Protein AF-A0AAV0ZRM1-F1 (afdb_monomer_lite)

pLDDT: mean 84.95, std 12.17, range [45.31, 96.56]

Foldseek 3Di:
DDPVPDDPVRVVVVVVVVVVDDDDADDPPVWDDCDFVNVQVVCCVPFVAPDKDKDKDHWDDDPNKIKIKIKMKGFHGPPADFEEAEWEAEQNHTDDDDLVVDPRNCCVVPPDDQCVDPVRVPDTGPDIYMYMYMIIPDDD

Radius of gyration: 20.36 Å; chains: 1; bounding box: 55×27×55 Å

Structure (mmCIF, N/CA/C/O backbone):
data_AF-A0AAV0ZRM1-F1
#
_entry.id   AF-A0AAV0ZRM1-F1
#
loop_
_atom_site.group_PDB
_atom_site.id
_atom_site.type_symbol
_atom_site.label_atom_id
_atom_site.label_alt_id
_atom_site.label_comp_id
_atom_site.label_asym_id
_atom_site.label_entity_id
_atom_site.label_seq_id
_atom_site.pdbx_PDB_ins_code
_atom_site.Cartn_x
_atom_site.Cartn_y
_atom_site.Cartn_z
_atom_site.occupancy
_atom_site.B_iso_or_equiv
_atom_site.auth_seq_id
_atom_site.auth_comp_id
_atom_site.auth_asym_id
_atom_site.auth_atom_id
_atom_site.pdbx_PDB_model_num
ATOM 1 N N . MET A 1 1 ? -29.711 3.949 30.192 1.00 71.12 1 MET A N 1
ATOM 2 C CA . MET A 1 1 ? -28.639 4.894 30.582 1.00 71.12 1 MET A CA 1
ATOM 3 C C . MET A 1 1 ? -28.250 5.677 29.338 1.00 71.12 1 MET A C 1
ATOM 5 O O . MET A 1 1 ? -28.111 5.054 28.293 1.00 71.12 1 MET A O 1
ATOM 9 N N . ALA A 1 2 ? -28.169 7.006 29.395 1.00 90.25 2 ALA A N 1
ATOM 10 C CA . ALA A 1 2 ? -27.817 7.802 28.218 1.00 90.25 2 ALA A CA 1
ATOM 11 C C . ALA A 1 2 ? -26.293 7.810 28.031 1.00 90.25 2 ALA A C 1
ATOM 13 O O . ALA A 1 2 ? -25.559 7.897 29.008 1.00 90.25 2 ALA A O 1
ATOM 14 N N . VAL A 1 3 ? -25.799 7.779 26.791 1.00 88.88 3 VAL A N 1
ATOM 15 C CA . VAL A 1 3 ? -24.345 7.823 26.514 1.00 88.88 3 VAL A CA 1
ATOM 16 C C . VAL A 1 3 ? -23.690 9.055 27.154 1.00 88.88 3 VAL A C 1
ATOM 18 O O . VAL A 1 3 ? -22.587 8.979 27.683 1.00 88.88 3 VAL A O 1
ATOM 21 N N . LYS A 1 4 ? -24.414 10.180 27.186 1.00 92.25 4 LYS A N 1
ATOM 22 C CA . LYS A 1 4 ? -23.953 11.440 27.786 1.00 92.25 4 LYS A CA 1
ATOM 23 C C . LYS A 1 4 ? -23.808 11.399 29.312 1.00 92.25 4 LYS A C 1
ATOM 25 O O . LYS A 1 4 ? -23.216 12.313 29.867 1.00 92.25 4 LYS A O 1
ATOM 30 N N . SER A 1 5 ? -24.351 10.388 29.993 1.00 94.69 5 SER A N 1
ATOM 31 C CA . SER A 1 5 ? -24.303 10.279 31.457 1.00 94.69 5 S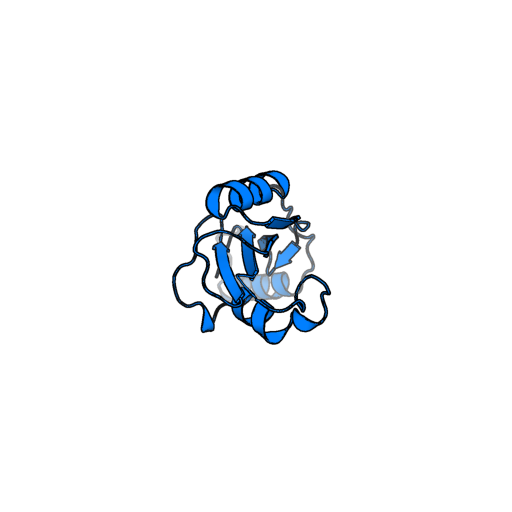ER A CA 1
ATOM 32 C C . SER A 1 5 ? -23.203 9.338 31.966 1.00 94.69 5 SER A C 1
ATOM 34 O O . SER A 1 5 ? -23.239 8.959 33.133 1.00 94.69 5 SER A O 1
ATOM 36 N N . LEU A 1 6 ? -22.272 8.906 31.107 1.00 94.88 6 LEU A N 1
ATOM 37 C CA . LEU A 1 6 ? -21.172 8.014 31.485 1.00 94.88 6 LEU A CA 1
ATOM 38 C C . LEU A 1 6 ? -20.069 8.769 32.239 1.00 94.88 6 LEU A C 1
ATOM 40 O O . LEU A 1 6 ? -19.656 9.854 31.833 1.00 94.88 6 LEU A O 1
ATOM 44 N N . THR A 1 7 ? -19.556 8.170 33.314 1.00 96.50 7 THR A N 1
ATOM 45 C CA . THR A 1 7 ? -18.417 8.720 34.066 1.00 96.50 7 THR A CA 1
ATOM 46 C C . THR A 1 7 ? -17.086 8.391 33.387 1.00 96.50 7 THR A C 1
ATOM 48 O O . THR A 1 7 ? -16.976 7.421 32.634 1.00 96.50 7 THR A O 1
ATOM 51 N N . SER A 1 8 ? -16.022 9.137 33.701 1.00 95.62 8 SER A N 1
ATOM 52 C CA . SER A 1 8 ? -14.680 8.885 33.149 1.00 95.62 8 SER A CA 1
ATOM 53 C C . SER A 1 8 ? -14.169 7.469 33.438 1.00 95.62 8 SER A C 1
ATOM 55 O O . SER A 1 8 ? -13.563 6.841 32.574 1.00 95.62 8 SER A O 1
ATOM 57 N N . GLN A 1 9 ? -14.458 6.928 34.626 1.00 96.56 9 GLN A N 1
ATOM 58 C CA . GLN A 1 9 ? -14.099 5.549 34.980 1.00 96.56 9 GLN A CA 1
ATOM 59 C C . GLN A 1 9 ? -14.824 4.530 34.091 1.00 96.56 9 GLN A C 1
ATOM 61 O O . GLN A 1 9 ? -14.214 3.565 33.630 1.00 96.56 9 GLN A O 1
ATOM 66 N N . GLN A 1 10 ? -16.109 4.762 33.805 1.00 95.88 10 GLN A N 1
ATOM 67 C CA . GLN A 1 10 ? -16.885 3.915 32.899 1.00 95.88 10 GLN A CA 1
ATOM 68 C C . GLN A 1 10 ? -16.362 4.007 31.461 1.00 95.88 10 GLN A C 1
ATOM 70 O O . GLN A 1 10 ? -16.227 2.977 30.807 1.00 95.88 10 GLN A O 1
ATOM 75 N N . LEU A 1 11 ? -15.995 5.202 30.986 1.00 95.44 11 LEU A N 1
ATOM 76 C CA . LEU A 1 11 ? -15.408 5.394 29.654 1.00 95.44 11 LEU A CA 1
ATOM 77 C C . LEU A 1 11 ? -14.081 4.642 29.492 1.00 95.44 11 LEU A C 1
ATOM 79 O O . LEU A 1 11 ? -13.902 3.926 28.508 1.00 95.44 11 LEU A O 1
ATOM 83 N N . VAL A 1 12 ? -13.177 4.732 30.474 1.00 96.38 12 VAL A N 1
ATOM 84 C CA . VAL A 1 12 ? -11.911 3.975 30.463 1.00 96.38 12 VAL A CA 1
ATOM 85 C C . VAL A 1 12 ? -12.180 2.473 30.451 1.00 96.38 12 VAL A C 1
ATOM 87 O O . VAL A 1 12 ? -11.538 1.737 29.698 1.00 96.38 12 VAL A O 1
ATOM 90 N N . ARG A 1 13 ? -13.156 2.008 31.242 1.00 95.75 13 ARG A N 1
ATOM 91 C CA . ARG A 1 13 ? -13.529 0.593 31.269 1.00 95.75 13 ARG A CA 1
ATOM 92 C C . ARG A 1 13 ? -14.069 0.122 29.918 1.00 95.75 13 ARG A C 1
ATOM 94 O O . ARG A 1 13 ? -13.657 -0.935 29.454 1.00 95.75 13 ARG A O 1
ATOM 101 N N . ILE A 1 14 ? -14.933 0.905 29.272 1.00 94.81 14 ILE A N 1
ATOM 102 C CA . ILE A 1 14 ? -15.462 0.608 27.931 1.00 94.81 14 ILE A CA 1
ATOM 103 C C . ILE A 1 14 ? -1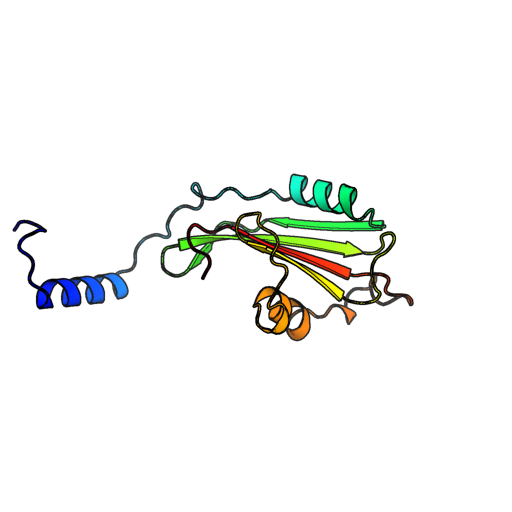4.331 0.566 26.899 1.00 94.81 14 ILE A C 1
ATOM 105 O O . ILE A 1 14 ? -14.247 -0.384 26.129 1.00 94.81 14 ILE A O 1
ATOM 109 N N . HIS A 1 15 ? -13.416 1.537 26.919 1.00 93.25 15 HIS A N 1
ATOM 110 C CA . HIS A 1 15 ? -12.262 1.554 26.020 1.00 93.25 15 HIS A CA 1
ATOM 111 C C . HIS A 1 15 ? -11.385 0.299 26.175 1.00 93.25 15 HIS A C 1
ATOM 113 O O . HIS A 1 15 ? -11.000 -0.322 25.186 1.00 93.25 15 HIS A O 1
ATOM 119 N N . GLN A 1 16 ? -11.106 -0.126 27.412 1.00 94.81 16 GLN A N 1
ATOM 120 C CA . GLN A 1 16 ? -10.370 -1.369 27.667 1.00 94.81 16 GLN A CA 1
ATOM 121 C C . GLN A 1 16 ? -11.107 -2.599 27.129 1.00 94.81 16 GLN A C 1
ATOM 123 O O . GLN A 1 16 ? -10.472 -3.477 26.549 1.00 94.81 16 GLN A O 1
ATOM 128 N N . LEU A 1 17 ? -12.432 -2.651 27.295 1.00 95.31 17 LEU A N 1
ATOM 129 C CA . LEU A 1 17 ? -13.253 -3.737 26.765 1.00 95.31 17 LEU A CA 1
ATOM 130 C C . LEU A 1 17 ? -13.224 -3.763 25.233 1.00 95.31 17 LEU A C 1
ATOM 132 O O . LEU A 1 17 ? -13.076 -4.836 24.659 1.00 95.31 17 LEU A O 1
ATOM 136 N N . PHE A 1 18 ? -13.269 -2.607 24.566 1.00 91.69 18 PHE A N 1
ATOM 137 C CA . PHE A 1 18 ? -13.160 -2.544 23.107 1.00 91.69 18 PHE A CA 1
ATOM 138 C C . PHE A 1 18 ? -11.809 -3.008 22.572 1.00 91.69 18 PHE A C 1
ATOM 140 O O . PHE A 1 18 ? -11.771 -3.623 21.515 1.00 91.69 18 PHE A O 1
ATOM 147 N N . ARG A 1 19 ? -10.712 -2.803 23.310 1.00 88.75 19 ARG A N 1
ATOM 148 C CA . ARG A 1 19 ? -9.404 -3.362 22.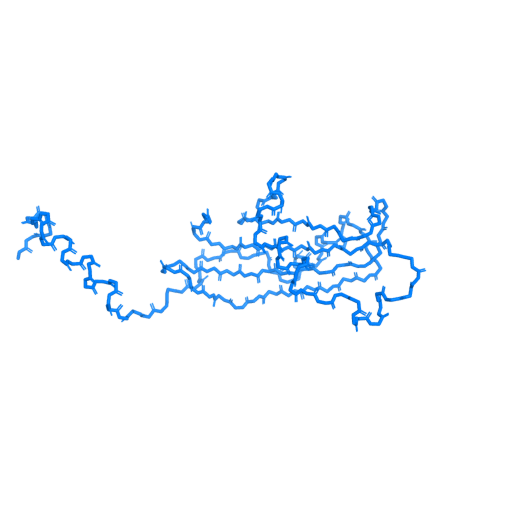924 1.00 88.75 19 ARG A CA 1
ATOM 149 C C . ARG A 1 19 ? -9.322 -4.884 23.065 1.00 88.75 19 ARG A C 1
ATOM 151 O O . ARG A 1 19 ? -8.457 -5.496 22.449 1.00 88.75 19 ARG A O 1
ATOM 158 N N . GLN A 1 20 ? -10.159 -5.480 23.914 1.00 91.06 20 GLN A N 1
ATOM 159 C CA . GLN A 1 20 ? -10.191 -6.928 24.155 1.00 91.06 20 GLN A CA 1
ATOM 160 C C . GLN A 1 20 ? -11.206 -7.645 23.262 1.00 91.06 20 GLN A C 1
ATOM 162 O O . GLN A 1 20 ? -11.022 -8.817 22.934 1.00 91.06 20 GLN A O 1
ATOM 167 N N . ALA A 1 21 ? -12.282 -6.956 22.888 1.00 91.81 21 ALA A N 1
ATOM 168 C CA . ALA A 1 21 ? -13.287 -7.473 21.980 1.00 91.81 21 ALA A CA 1
ATOM 169 C C . ALA A 1 21 ? -12.708 -7.625 20.567 1.00 91.81 21 ALA A C 1
ATOM 171 O O . ALA A 1 21 ? -12.000 -6.751 20.070 1.00 91.81 21 ALA A O 1
ATOM 172 N N . LYS A 1 22 ? -13.026 -8.746 19.915 1.00 88.00 22 LYS A N 1
ATOM 173 C CA . LYS A 1 22 ? -12.731 -8.949 18.497 1.00 88.00 22 LYS A CA 1
ATOM 174 C C . LYS A 1 22 ? -13.935 -8.504 17.680 1.00 88.00 22 LYS A C 1
ATOM 176 O O . LYS A 1 22 ? -15.036 -9.002 17.901 1.00 88.00 22 LYS A O 1
ATOM 181 N N . PHE A 1 23 ? -13.695 -7.580 16.764 1.00 89.44 23 PHE A N 1
ATOM 182 C CA . PHE A 1 23 ? -14.656 -7.139 15.764 1.00 89.44 23 PHE A CA 1
ATOM 183 C C . PHE A 1 23 ? -14.235 -7.666 14.399 1.00 89.44 23 PHE A C 1
ATOM 185 O O . PHE A 1 23 ? -13.066 -8.007 14.206 1.00 89.44 23 PHE A O 1
ATOM 192 N N . ASP A 1 24 ? -15.187 -7.716 13.473 1.00 92.25 24 ASP A N 1
ATOM 193 C CA . ASP A 1 24 ? -14.866 -7.959 12.075 1.00 92.25 24 ASP A CA 1
ATOM 194 C C . ASP A 1 24 ? -14.038 -6.800 11.521 1.00 92.25 24 ASP A C 1
ATOM 196 O O . ASP A 1 24 ? -14.206 -5.636 11.907 1.00 92.25 24 ASP A O 1
ATOM 200 N N . ASP A 1 25 ? -13.146 -7.137 10.598 1.00 91.50 25 ASP A N 1
ATOM 201 C CA . ASP A 1 25 ? -12.295 -6.162 9.943 1.00 91.50 25 ASP A CA 1
ATOM 202 C C . ASP A 1 25 ? -13.146 -5.150 9.150 1.00 91.50 25 ASP A C 1
ATOM 204 O O . ASP A 1 25 ? -14.030 -5.546 8.379 1.00 91.50 25 ASP A O 1
ATOM 208 N N . PRO A 1 26 ? -12.908 -3.831 9.303 1.00 92.06 26 PRO A N 1
ATOM 209 C CA . PRO A 1 26 ? -13.575 -2.821 8.499 1.00 92.06 26 PRO A CA 1
ATOM 210 C C . PRO A 1 26 ? -13.332 -3.056 7.009 1.00 92.06 26 PRO A C 1
ATOM 212 O O . PRO A 1 26 ? -12.236 -3.402 6.565 1.00 92.06 26 PRO A O 1
ATOM 215 N N . SER A 1 27 ? -14.369 -2.805 6.215 1.00 91.88 27 SER A N 1
ATOM 216 C CA . SER A 1 27 ? -14.290 -2.963 4.769 1.00 91.88 27 SER A CA 1
ATOM 217 C C . SER A 1 27 ? -13.317 -1.966 4.130 1.00 91.88 27 SER A C 1
ATOM 219 O O . SER A 1 27 ? -13.313 -0.778 4.449 1.00 91.88 27 SER A O 1
ATOM 221 N N . GLY A 1 28 ? -12.566 -2.434 3.130 1.00 90.50 28 GLY A N 1
ATOM 222 C CA . GLY A 1 28 ? -11.718 -1.597 2.283 1.00 90.50 28 GLY A CA 1
ATOM 223 C C . GLY A 1 28 ? -12.461 -0.752 1.239 1.00 90.50 28 GLY A C 1
ATOM 224 O O . GLY A 1 28 ? -11.805 -0.019 0.507 1.00 90.50 28 GLY A O 1
ATOM 225 N N . HIS A 1 29 ? -13.797 -0.810 1.139 1.00 92.62 29 HIS A N 1
ATOM 226 C CA . HIS A 1 29 ? -14.561 -0.037 0.139 1.00 92.62 29 HIS A CA 1
ATOM 227 C C . HIS A 1 29 ? -14.422 1.484 0.281 1.00 92.62 29 HIS A C 1
ATOM 229 O O . HIS A 1 29 ? -14.666 2.217 -0.672 1.00 92.62 29 HIS A O 1
ATOM 235 N N . CYS A 1 30 ? -14.017 1.966 1.455 1.00 90.38 30 CYS A N 1
ATOM 236 C CA . CYS A 1 30 ? -13.716 3.377 1.676 1.00 90.38 30 CYS A CA 1
ATOM 237 C C . CYS A 1 30 ? -12.374 3.825 1.073 1.00 90.38 30 CYS A C 1
ATOM 239 O O . CYS A 1 30 ? -12.047 5.008 1.133 1.00 90.38 30 CYS A O 1
ATOM 241 N N . LEU A 1 31 ? -11.562 2.898 0.560 1.00 93.44 31 LEU A N 1
ATOM 242 C CA . LEU A 1 31 ? -10.251 3.187 -0.006 1.00 93.44 31 LEU A CA 1
ATOM 243 C C . LEU A 1 31 ? -10.355 3.455 -1.504 1.00 93.44 31 LEU A C 1
ATOM 245 O O . LEU A 1 31 ? -11.227 2.950 -2.204 1.00 93.44 31 LEU A O 1
ATOM 249 N N . SER A 1 32 ? -9.427 4.263 -2.006 1.00 93.31 32 SER A N 1
ATOM 250 C CA . SER A 1 32 ? -9.343 4.630 -3.420 1.00 93.31 32 SER A CA 1
ATOM 251 C C . SER A 1 32 ? -7.920 4.385 -3.933 1.00 93.31 32 SER A C 1
ATOM 253 O O . SER A 1 32 ? -7.153 5.344 -4.083 1.00 93.31 32 SER A O 1
ATOM 255 N N . PRO A 1 33 ? -7.532 3.117 -4.182 1.00 92.50 33 PRO A N 1
ATOM 256 C CA . PRO A 1 33 ? -6.232 2.795 -4.772 1.00 92.50 33 PRO A CA 1
ATOM 257 C C . PRO A 1 33 ? -6.071 3.447 -6.151 1.00 92.50 33 PRO A C 1
ATOM 259 O O . PRO A 1 33 ? -7.053 3.876 -6.770 1.00 92.50 33 PRO A O 1
ATOM 262 N N . ALA A 1 34 ? -4.836 3.573 -6.631 1.00 92.19 34 ALA A N 1
ATOM 263 C CA . ALA A 1 34 ? -4.585 3.938 -8.023 1.00 92.19 34 ALA A CA 1
ATOM 264 C C . ALA A 1 34 ? -5.057 2.813 -8.961 1.00 92.19 34 ALA A C 1
ATOM 266 O O . ALA A 1 34 ? -5.642 3.075 -10.015 1.00 92.19 34 ALA A O 1
ATOM 267 N N . GLY A 1 35 ? -4.852 1.570 -8.531 1.00 92.94 35 GLY A N 1
ATOM 268 C CA . GLY A 1 35 ? -5.053 0.349 -9.288 1.00 92.94 35 GLY A CA 1
ATOM 269 C C . GLY A 1 35 ? -3.792 -0.038 -10.054 1.00 92.94 35 GLY A C 1
ATOM 270 O O . GLY A 1 35 ? -3.091 0.812 -10.606 1.00 92.94 35 GLY A O 1
ATOM 271 N N . GLU A 1 36 ? -3.543 -1.344 -10.151 1.00 93.81 36 GLU A N 1
ATOM 272 C CA . GLU A 1 36 ? -2.344 -1.909 -10.780 1.00 93.81 36 GLU A CA 1
ATOM 273 C C . GLU A 1 36 ? -2.122 -1.391 -12.212 1.00 93.81 36 GLU A C 1
ATOM 275 O O . GLU A 1 36 ? -1.021 -0.970 -12.567 1.00 93.81 36 GLU A O 1
ATOM 280 N N . TYR A 1 37 ? -3.188 -1.338 -13.016 1.00 95.56 37 TYR A N 1
ATOM 281 C CA . TYR A 1 37 ? -3.134 -0.849 -14.394 1.00 95.56 37 TYR A CA 1
ATOM 282 C C . TYR A 1 37 ? -2.730 0.631 -14.488 1.00 95.56 37 TYR A C 1
ATOM 284 O O . TYR A 1 37 ? -1.815 0.982 -15.233 1.00 95.56 37 TYR A O 1
ATOM 292 N N . ASN A 1 38 ? -3.372 1.506 -13.708 1.00 94.94 38 ASN A N 1
ATOM 293 C CA . ASN A 1 38 ? -3.075 2.940 -13.734 1.00 94.94 38 ASN A CA 1
ATOM 294 C C . ASN A 1 38 ? -1.685 3.233 -13.168 1.00 94.94 38 ASN A C 1
ATOM 296 O O . ASN A 1 38 ? -0.970 4.080 -13.704 1.00 94.94 38 ASN A O 1
ATOM 300 N N . LEU A 1 39 ? -1.282 2.506 -12.122 1.00 93.31 39 LEU A N 1
ATOM 301 C CA . LEU A 1 39 ? 0.061 2.594 -11.565 1.00 93.31 39 LEU A CA 1
ATOM 302 C C . LEU A 1 39 ? 1.111 2.251 -12.628 1.00 93.31 39 LEU A C 1
ATOM 304 O O . LEU A 1 39 ? 2.090 2.980 -12.796 1.00 93.31 39 LEU A O 1
ATOM 308 N N . ARG A 1 40 ? 0.876 1.184 -13.400 1.00 94.31 40 ARG A N 1
ATOM 309 C CA . ARG A 1 40 ? 1.758 0.771 -14.496 1.00 94.31 40 ARG A CA 1
ATOM 310 C C . ARG A 1 40 ? 1.869 1.846 -15.570 1.00 94.31 40 ARG A C 1
ATOM 312 O O . ARG A 1 40 ? 2.980 2.176 -15.976 1.00 94.31 40 ARG A O 1
ATOM 319 N N . LEU A 1 41 ? 0.740 2.405 -16.010 1.00 95.69 41 LEU A N 1
ATOM 320 C CA . LEU A 1 41 ? 0.725 3.477 -17.008 1.00 95.69 41 LEU A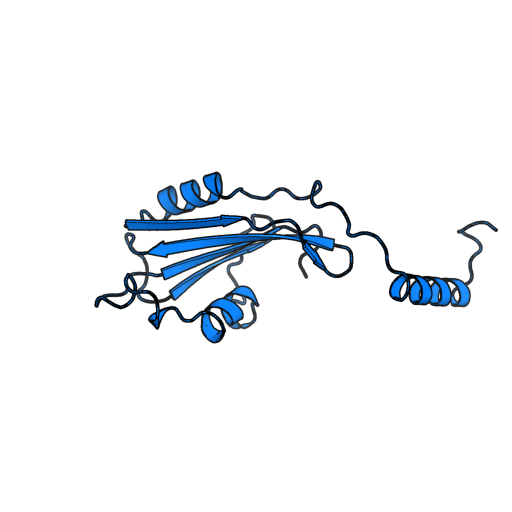 CA 1
ATOM 321 C C . LEU A 1 41 ? 1.481 4.721 -16.530 1.00 95.69 41 LEU A C 1
ATOM 323 O O . LEU A 1 41 ? 2.241 5.296 -17.306 1.00 95.69 41 LEU A O 1
ATOM 327 N N . GLY A 1 42 ? 1.315 5.108 -15.262 1.00 92.19 42 GLY A N 1
ATOM 328 C CA . GLY A 1 42 ?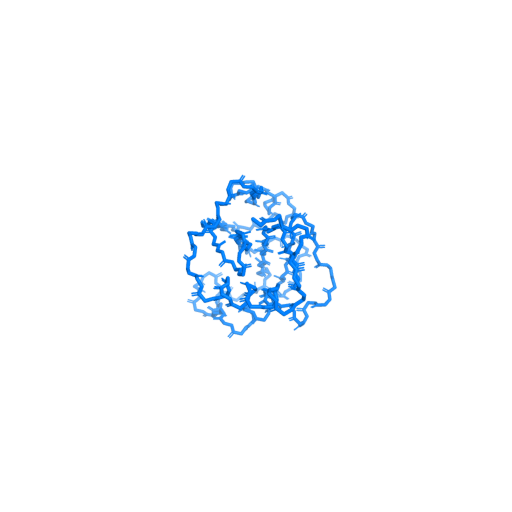 2.042 6.231 -14.669 1.00 92.19 42 GLY A CA 1
ATOM 329 C C . GLY A 1 42 ? 3.556 6.017 -14.688 1.00 92.19 42 GLY A C 1
ATOM 330 O O . GLY A 1 42 ? 4.293 6.886 -15.144 1.00 92.19 42 GLY A O 1
ATOM 331 N N . ILE A 1 43 ? 4.019 4.831 -14.280 1.00 90.94 43 ILE A N 1
ATOM 332 C CA . ILE A 1 43 ? 5.447 4.474 -14.303 1.00 90.94 43 ILE A CA 1
ATOM 333 C C . ILE A 1 43 ? 6.006 4.518 -15.734 1.00 90.94 43 ILE A C 1
ATOM 335 O O . ILE A 1 43 ? 7.073 5.088 -15.956 1.00 90.94 43 ILE A O 1
ATOM 339 N N . ILE A 1 44 ? 5.286 3.959 -16.715 1.00 92.19 44 ILE A N 1
ATOM 340 C CA . ILE A 1 44 ? 5.719 3.961 -18.123 1.00 92.19 44 ILE A CA 1
ATOM 341 C C . ILE A 1 44 ? 5.828 5.386 -18.666 1.00 92.19 44 ILE A C 1
ATOM 343 O O . ILE A 1 44 ? 6.800 5.715 -19.346 1.00 92.19 44 ILE A O 1
ATOM 347 N N . LYS A 1 45 ? 4.823 6.216 -18.377 1.00 92.81 45 LYS A N 1
ATOM 348 C CA . LYS A 1 45 ? 4.738 7.583 -18.882 1.00 92.81 45 LYS A CA 1
ATOM 349 C C . LYS A 1 45 ? 5.850 8.471 -18.332 1.00 92.81 45 LYS A C 1
ATOM 351 O O . LYS A 1 45 ? 6.411 9.242 -19.096 1.00 92.81 45 LYS A O 1
ATOM 356 N N . GLU A 1 46 ? 6.131 8.385 -17.034 1.00 89.12 46 GLU A N 1
ATOM 357 C CA . GLU A 1 46 ? 7.045 9.322 -16.371 1.00 89.12 46 GLU A CA 1
ATOM 358 C C . GLU A 1 46 ? 8.514 8.887 -16.448 1.00 89.12 46 GLU A C 1
ATOM 360 O O . GLU A 1 46 ? 9.403 9.731 -16.410 1.00 89.12 46 GLU A O 1
ATOM 365 N N . LEU A 1 47 ? 8.791 7.581 -16.542 1.00 85.88 47 LEU A N 1
ATOM 366 C CA . LEU A 1 47 ? 10.160 7.057 -16.402 1.00 85.88 47 LEU A CA 1
ATOM 367 C C . LEU A 1 47 ? 10.680 6.337 -17.639 1.00 85.88 47 LEU A C 1
ATOM 369 O O . LEU A 1 47 ? 11.877 6.067 -17.723 1.00 85.88 47 LEU A O 1
ATOM 373 N N . HIS A 1 48 ? 9.795 6.017 -18.585 1.00 88.19 48 HIS A N 1
ATOM 374 C CA . HIS A 1 48 ? 10.129 5.304 -19.817 1.00 88.19 48 HIS A CA 1
ATOM 375 C C . HIS A 1 48 ? 11.039 4.076 -19.597 1.00 88.19 48 HIS A C 1
ATOM 377 O O . HIS A 1 48 ? 12.083 3.980 -20.246 1.00 88.19 48 HIS A O 1
ATOM 383 N N . PRO A 1 49 ? 10.699 3.162 -18.666 1.00 87.88 49 PRO A N 1
ATOM 384 C CA . PRO A 1 49 ? 11.552 2.029 -18.345 1.00 87.88 49 PRO A CA 1
ATOM 385 C C . PRO A 1 49 ? 11.512 0.966 -19.446 1.00 87.88 49 PRO A C 1
ATOM 387 O O . PRO A 1 49 ? 10.532 0.858 -20.185 1.00 87.88 49 PRO A O 1
ATOM 390 N N . ASP A 1 50 ? 12.532 0.113 -19.481 1.00 87.06 50 ASP A N 1
ATOM 391 C CA . ASP A 1 50 ? 12.574 -1.047 -20.378 1.00 87.06 50 ASP A CA 1
ATOM 392 C C . ASP A 1 50 ? 11.603 -2.135 -19.905 1.00 87.06 50 ASP A C 1
ATOM 394 O O . ASP A 1 50 ? 10.971 -2.834 -20.697 1.00 87.06 50 ASP A 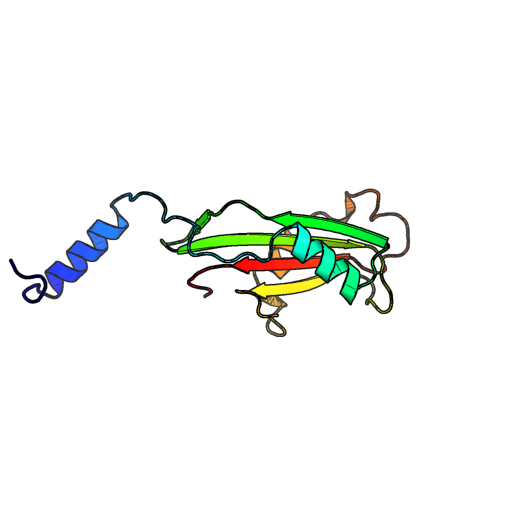O 1
ATOM 398 N N . MET A 1 51 ? 11.464 -2.270 -18.582 1.00 86.56 51 MET A N 1
ATOM 399 C CA . MET A 1 51 ? 10.576 -3.239 -17.950 1.00 86.56 51 MET A CA 1
ATOM 400 C C . MET A 1 51 ? 9.860 -2.624 -16.753 1.00 86.56 51 MET A C 1
ATOM 402 O O . MET A 1 51 ? 10.445 -1.879 -15.966 1.00 86.56 51 MET A O 1
ATOM 406 N N . VAL A 1 52 ? 8.593 -2.997 -16.577 1.00 90.69 52 VAL A N 1
ATOM 407 C CA . VAL A 1 52 ? 7.773 -2.600 -15.432 1.00 90.69 52 VAL A CA 1
ATOM 408 C C . VAL A 1 52 ? 6.918 -3.769 -14.956 1.00 90.69 52 VAL A C 1
ATOM 410 O O . VAL A 1 52 ? 6.306 -4.474 -15.760 1.00 90.69 52 VAL A O 1
ATOM 413 N N . ALA A 1 53 ? 6.851 -3.938 -13.642 1.00 90.88 53 ALA A N 1
ATOM 414 C CA . ALA A 1 53 ? 5.927 -4.823 -12.954 1.00 90.88 53 ALA A CA 1
ATOM 415 C C . ALA A 1 53 ? 5.204 -4.031 -11.863 1.00 90.88 53 ALA A C 1
ATOM 417 O O . ALA A 1 53 ? 5.807 -3.201 -11.184 1.00 90.88 53 ALA A O 1
ATOM 418 N N . THR A 1 54 ? 3.916 -4.284 -11.689 1.00 94.00 54 THR A N 1
ATOM 419 C CA . THR A 1 54 ? 3.068 -3.610 -10.703 1.00 94.00 54 THR A CA 1
ATOM 420 C C . THR A 1 54 ? 2.219 -4.630 -9.975 1.00 94.00 54 THR A C 1
ATOM 422 O O . THR A 1 54 ? 1.947 -5.694 -10.516 1.00 94.00 54 THR A O 1
ATOM 425 N N . TYR A 1 55 ? 1.811 -4.307 -8.756 1.00 94.25 55 TYR A N 1
ATOM 426 C CA . TYR A 1 55 ? 0.951 -5.142 -7.935 1.00 94.25 55 TYR A CA 1
ATOM 427 C C . TYR A 1 55 ? 0.081 -4.265 -7.039 1.00 94.25 55 TYR A C 1
ATOM 429 O O . TYR A 1 55 ? 0.577 -3.315 -6.429 1.00 94.25 55 TYR A O 1
ATOM 437 N N . SER A 1 56 ? -1.199 -4.609 -6.925 1.00 94.06 56 SER A N 1
ATOM 438 C CA . SER A 1 56 ? -2.105 -4.043 -5.925 1.00 94.06 56 SER A CA 1
ATOM 439 C C . SER A 1 56 ? -2.560 -5.146 -4.977 1.00 94.06 56 SER A C 1
ATOM 441 O O . SER A 1 56 ? -3.194 -6.110 -5.401 1.00 94.06 56 SER A O 1
ATOM 443 N N . GLY A 1 57 ? -2.259 -5.004 -3.686 1.00 92.31 57 GLY A N 1
ATOM 444 C CA . GLY A 1 57 ? -2.716 -5.948 -2.669 1.00 92.31 57 GLY A CA 1
ATOM 445 C C . GLY A 1 57 ? -4.222 -5.866 -2.404 1.00 92.31 57 GLY A C 1
ATOM 446 O O . GLY A 1 57 ? -4.898 -4.916 -2.805 1.00 92.31 57 GLY A O 1
ATOM 447 N N . SER A 1 58 ? -4.742 -6.855 -1.675 1.00 93.38 58 SER A N 1
ATOM 448 C CA . SER A 1 58 ? -6.073 -6.761 -1.074 1.00 93.38 58 SER A CA 1
ATOM 449 C C . SER A 1 58 ? -6.065 -5.775 0.097 1.00 93.38 58 SER A C 1
ATOM 451 O O . SER A 1 58 ? -5.015 -5.502 0.684 1.00 93.38 58 SER A O 1
ATOM 453 N N . ALA A 1 59 ? -7.243 -5.273 0.471 1.00 93.62 59 ALA A N 1
ATOM 454 C CA . ALA A 1 59 ? -7.382 -4.493 1.693 1.00 93.62 59 ALA A CA 1
ATOM 455 C C . ALA A 1 59 ? -6.972 -5.330 2.916 1.00 93.62 59 ALA A C 1
ATOM 457 O O . ALA A 1 59 ? -7.311 -6.510 3.017 1.00 93.62 59 ALA A O 1
ATOM 458 N N . GLN A 1 60 ? -6.221 -4.702 3.812 1.00 94.69 60 GLN A N 1
ATOM 459 C CA . GLN A 1 60 ? -5.784 -5.214 5.108 1.00 94.69 60 GLN A CA 1
ATOM 460 C C . GLN A 1 60 ? -6.196 -4.209 6.184 1.00 94.69 60 GLN A C 1
ATOM 462 O O . GLN A 1 60 ? -6.535 -3.075 5.857 1.00 94.69 60 GLN A O 1
ATOM 467 N N . VAL A 1 61 ? -6.162 -4.589 7.459 1.00 92.75 61 VAL A N 1
ATOM 468 C CA . VAL A 1 61 ? -6.558 -3.704 8.563 1.00 92.75 61 VAL A CA 1
ATOM 469 C C . VAL A 1 61 ? -5.428 -3.570 9.569 1.00 92.75 61 VAL A C 1
ATOM 471 O O . VAL A 1 61 ? -4.812 -4.554 9.974 1.00 92.75 61 VAL A O 1
ATOM 474 N N . PHE A 1 62 ? -5.170 -2.336 9.993 1.00 90.94 62 PHE A N 1
ATOM 475 C CA . PHE A 1 62 ? -4.275 -2.029 11.099 1.00 90.94 62 PHE A CA 1
ATOM 476 C C . PHE A 1 62 ? -4.975 -1.087 12.079 1.00 90.94 62 PHE A C 1
ATOM 478 O O . PHE A 1 62 ? -5.455 -0.031 11.682 1.00 90.94 62 PHE A O 1
ATOM 485 N N . GLU A 1 63 ? -5.079 -1.492 13.347 1.00 89.19 63 GLU A N 1
ATOM 486 C CA . GLU A 1 63 ? -5.725 -0.715 14.423 1.00 89.19 63 GLU A CA 1
ATOM 487 C C . GLU A 1 63 ? -7.133 -0.181 14.079 1.00 89.19 63 GLU A C 1
ATOM 489 O O . GLU A 1 63 ? -7.521 0.908 14.485 1.00 89.19 63 GLU A O 1
ATOM 494 N N . GLY A 1 64 ? -7.924 -0.961 13.334 1.00 89.56 64 GLY A N 1
ATOM 495 C CA . GLY A 1 64 ? -9.273 -0.558 12.917 1.00 89.56 64 GLY A CA 1
ATOM 496 C C . GLY A 1 64 ? -9.307 0.375 11.702 1.00 89.56 64 GLY A C 1
ATOM 497 O O . GLY A 1 64 ? -10.377 0.851 11.331 1.00 89.56 64 GLY A O 1
ATOM 498 N N . HIS A 1 65 ? -8.168 0.603 11.048 1.00 92.44 65 HIS A N 1
ATOM 499 C CA . HIS A 1 65 ? -8.074 1.353 9.803 1.00 92.44 65 HIS A CA 1
ATOM 500 C C . HIS A 1 65 ? -7.754 0.412 8.638 1.00 92.44 65 HIS A C 1
ATOM 502 O O . HIS A 1 65 ? -6.702 -0.237 8.643 1.00 92.44 65 HIS A O 1
ATOM 508 N N . PRO A 1 66 ? -8.637 0.317 7.629 1.00 94.75 66 PRO A N 1
ATOM 509 C CA . PRO A 1 66 ? -8.326 -0.438 6.432 1.00 94.75 66 PRO A CA 1
ATOM 510 C C . PRO A 1 66 ? -7.255 0.298 5.621 1.00 94.75 66 PRO A C 1
ATOM 512 O O . PRO A 1 66 ? -7.284 1.525 5.500 1.00 94.75 66 PRO A O 1
ATOM 515 N N . PHE A 1 67 ? -6.337 -0.458 5.026 1.00 95.06 67 PHE A N 1
ATOM 516 C CA . PHE A 1 67 ? -5.321 0.048 4.120 1.00 95.06 67 PHE A CA 1
ATOM 517 C C . PHE A 1 67 ? -5.051 -0.904 2.950 1.00 95.06 67 PHE A C 1
ATOM 519 O O . PHE A 1 67 ? -5.283 -2.109 3.036 1.00 95.06 67 PHE A O 1
ATOM 526 N N . ILE A 1 68 ? -4.535 -0.361 1.848 1.00 94.69 68 ILE A N 1
ATOM 527 C CA . ILE A 1 68 ? -4.039 -1.118 0.690 1.00 94.69 68 ILE A CA 1
ATOM 528 C C . ILE A 1 68 ? -2.599 -0.694 0.418 1.00 94.69 68 ILE A C 1
ATOM 530 O O . ILE A 1 68 ? -2.265 0.489 0.516 1.00 94.69 68 ILE A O 1
ATOM 534 N N . VAL A 1 69 ? -1.762 -1.668 0.063 1.00 94.75 69 VAL A N 1
ATOM 535 C CA . VAL A 1 69 ? -0.402 -1.434 -0.427 1.00 94.75 69 VAL A CA 1
ATOM 536 C C . VAL A 1 69 ? -0.356 -1.734 -1.917 1.00 94.75 69 VAL A C 1
ATOM 538 O O . VAL A 1 69 ? -0.679 -2.841 -2.350 1.00 94.75 69 VAL A O 1
ATOM 541 N N . GLU A 1 70 ? 0.085 -0.749 -2.686 1.00 94.19 70 GLU A N 1
ATOM 542 C CA . GLU A 1 70 ? 0.372 -0.882 -4.109 1.00 94.19 70 GLU A CA 1
ATOM 543 C C . GLU A 1 70 ? 1.874 -0.732 -4.316 1.00 94.19 70 GLU A C 1
ATOM 545 O O . GLU A 1 70 ? 2.504 0.146 -3.724 1.00 94.19 70 GLU A O 1
ATOM 550 N N . ALA A 1 71 ? 2.460 -1.594 -5.138 1.00 93.69 71 ALA A N 1
ATOM 551 C CA . ALA A 1 71 ? 3.886 -1.583 -5.411 1.00 93.69 71 ALA A CA 1
ATOM 552 C C . ALA A 1 71 ? 4.158 -1.646 -6.913 1.00 93.69 71 ALA A C 1
ATOM 554 O O . ALA A 1 71 ? 3.465 -2.333 -7.660 1.00 93.69 71 ALA A O 1
ATOM 555 N N . GLY A 1 72 ? 5.198 -0.947 -7.352 1.00 91.69 72 GLY A N 1
ATOM 556 C CA . GLY A 1 72 ? 5.701 -0.997 -8.716 1.00 91.69 72 GLY A CA 1
ATOM 557 C C . GLY A 1 72 ? 7.215 -1.108 -8.724 1.00 91.69 72 GLY A C 1
ATOM 558 O O . GLY A 1 72 ? 7.890 -0.406 -7.973 1.00 91.69 72 GLY A O 1
ATOM 559 N N . ILE A 1 73 ? 7.747 -1.982 -9.572 1.00 89.56 73 ILE A N 1
ATOM 560 C CA . ILE A 1 73 ? 9.176 -2.090 -9.852 1.00 89.56 73 ILE A CA 1
ATOM 561 C C . ILE A 1 73 ? 9.392 -1.788 -11.327 1.00 89.56 73 ILE A C 1
ATOM 563 O O . ILE A 1 73 ? 8.711 -2.349 -12.184 1.00 89.56 73 ILE A O 1
ATOM 567 N N . SER A 1 74 ? 10.360 -0.927 -11.625 1.00 87.44 74 SER A N 1
ATOM 568 C CA . SER A 1 74 ? 10.835 -0.731 -12.994 1.00 87.44 74 SER A CA 1
ATOM 569 C C . SER A 1 74 ? 12.352 -0.824 -13.097 1.00 87.44 74 SER A C 1
ATOM 571 O O . SER A 1 74 ? 13.066 -0.615 -12.112 1.00 87.44 74 SER A O 1
ATOM 573 N N . ILE A 1 75 ? 12.809 -1.219 -14.285 1.00 84.88 75 ILE A N 1
ATOM 574 C CA . ILE A 1 75 ? 14.212 -1.410 -14.662 1.00 84.88 75 ILE A CA 1
ATOM 575 C C . ILE A 1 75 ? 14.450 -0.632 -15.961 1.00 84.88 75 ILE A C 1
ATOM 577 O O . ILE A 1 75 ? 13.601 -0.660 -16.854 1.00 84.88 75 ILE A O 1
ATOM 581 N N . GLY A 1 76 ? 15.596 0.041 -16.063 1.00 78.62 76 GLY A N 1
ATOM 582 C CA . GLY A 1 76 ? 15.911 0.929 -17.181 1.00 78.62 76 GLY A CA 1
ATOM 583 C C . GLY A 1 76 ? 15.353 2.339 -16.988 1.00 78.62 76 GLY A C 1
ATOM 584 O O . GLY A 1 76 ? 15.034 2.748 -15.868 1.00 78.62 76 GLY A O 1
ATOM 585 N N . GLY A 1 77 ? 15.224 3.070 -18.092 1.00 71.75 77 GLY A N 1
ATOM 586 C CA . GLY A 1 77 ? 14.715 4.443 -18.116 1.00 71.75 77 GLY A CA 1
ATOM 587 C C . GLY A 1 77 ? 15.795 5.498 -18.346 1.00 71.75 77 GLY A C 1
ATOM 588 O O . GLY A 1 77 ? 16.974 5.310 -18.035 1.00 71.75 77 GLY A O 1
ATOM 589 N N . LYS A 1 78 ? 15.383 6.627 -18.928 1.00 69.31 78 LYS A N 1
ATOM 590 C CA . LYS A 1 78 ? 16.265 7.774 -19.184 1.00 69.31 78 LYS A CA 1
ATOM 591 C C . LYS A 1 78 ? 16.436 8.603 -17.909 1.00 69.31 78 LYS A C 1
ATOM 593 O O . LYS A 1 78 ? 15.507 8.726 -17.121 1.00 69.31 78 LYS A O 1
ATOM 598 N N . ASP A 1 79 ? 17.629 9.163 -17.716 1.00 69.19 79 ASP A N 1
ATOM 599 C CA . ASP A 1 79 ? 17.934 10.152 -16.667 1.00 69.19 79 ASP A CA 1
ATOM 600 C C . ASP A 1 79 ? 17.768 9.679 -15.208 1.00 69.19 79 ASP A C 1
ATOM 602 O O . ASP A 1 79 ? 17.690 10.487 -14.279 1.00 69.19 79 ASP A O 1
ATOM 606 N N . VAL A 1 80 ? 17.771 8.364 -14.966 1.00 66.69 80 VAL A N 1
ATOM 607 C CA . VAL A 1 80 ? 17.658 7.814 -13.610 1.00 66.69 80 VAL A CA 1
ATOM 608 C C . VAL A 1 80 ? 19.043 7.559 -13.002 1.00 66.69 80 VAL A C 1
ATOM 610 O O . VAL A 1 80 ? 19.922 6.968 -13.627 1.00 66.69 80 VAL A O 1
ATOM 613 N N . LYS A 1 81 ? 19.253 7.984 -11.747 1.00 70.56 81 LYS A N 1
ATOM 614 C CA . LYS A 1 81 ? 20.504 7.723 -11.014 1.00 70.56 81 LYS A CA 1
ATOM 615 C C . LYS A 1 81 ? 20.748 6.220 -10.869 1.00 70.56 81 LYS A C 1
ATOM 617 O O . LYS A 1 81 ? 19.822 5.472 -10.556 1.00 70.56 81 LYS A O 1
ATOM 622 N N . GLN A 1 82 ? 22.003 5.799 -11.026 1.00 73.50 82 GLN A N 1
ATOM 623 C CA . GLN A 1 82 ? 22.404 4.412 -10.791 1.00 73.50 82 GLN A CA 1
ATOM 624 C C . GLN A 1 82 ? 22.067 3.963 -9.364 1.00 73.50 82 GLN A C 1
ATOM 626 O O . GLN A 1 82 ? 22.219 4.724 -8.407 1.00 73.50 82 GLN A O 1
ATOM 631 N N . GLY A 1 83 ? 21.636 2.707 -9.231 1.00 77.31 83 GLY A N 1
ATOM 632 C CA . GLY A 1 83 ? 21.237 2.106 -7.957 1.00 77.31 83 GLY A CA 1
ATOM 633 C C . GLY A 1 83 ? 19.722 1.990 -7.750 1.00 77.31 83 GLY A C 1
ATOM 634 O O . GLY A 1 83 ? 18.939 1.947 -8.704 1.00 77.31 83 GLY A O 1
ATOM 635 N N . LEU A 1 84 ? 19.321 1.852 -6.481 1.00 80.81 84 LEU A N 1
ATOM 636 C CA . LEU A 1 84 ? 17.924 1.727 -6.062 1.00 80.81 84 LEU A CA 1
ATOM 637 C C . LEU A 1 84 ? 17.352 3.116 -5.762 1.00 80.81 84 LEU A C 1
ATOM 639 O O . LEU A 1 84 ? 17.724 3.746 -4.773 1.00 80.81 84 LEU A O 1
ATOM 643 N N . ASN A 1 85 ? 16.416 3.561 -6.593 1.00 84.69 85 ASN A N 1
ATOM 644 C CA . ASN A 1 85 ? 15.616 4.753 -6.344 1.00 84.69 85 ASN A CA 1
ATOM 645 C C . ASN A 1 85 ? 14.284 4.316 -5.736 1.00 84.69 85 ASN A C 1
ATOM 647 O O . ASN A 1 85 ? 13.729 3.285 -6.108 1.00 84.69 85 ASN A O 1
ATOM 651 N N . ILE A 1 86 ? 13.769 5.065 -4.767 1.00 87.75 86 ILE A N 1
ATOM 652 C CA . ILE A 1 86 ? 12.530 4.699 -4.077 1.00 87.75 86 ILE A CA 1
ATOM 653 C C . ILE A 1 86 ? 11.614 5.915 -4.092 1.00 87.75 86 ILE A C 1
ATOM 655 O O . ILE A 1 86 ? 11.931 6.922 -3.460 1.00 87.75 86 ILE A O 1
ATOM 659 N N . PHE A 1 87 ? 10.481 5.808 -4.786 1.00 89.94 87 PHE A N 1
ATOM 660 C CA . PHE A 1 87 ? 9.408 6.795 -4.713 1.00 89.94 87 PHE A CA 1
ATOM 661 C C . PHE A 1 87 ? 8.330 6.277 -3.771 1.00 89.94 87 PHE A C 1
ATOM 663 O O . PHE A 1 87 ? 7.850 5.150 -3.878 1.00 89.94 87 PHE A O 1
ATOM 670 N N . ARG A 1 88 ? 7.955 7.110 -2.811 1.00 92.44 88 ARG A N 1
ATOM 671 C CA . ARG A 1 88 ? 6.983 6.751 -1.785 1.00 92.44 88 ARG A CA 1
ATOM 672 C C . ARG A 1 88 ? 5.762 7.621 -1.949 1.00 92.44 88 ARG A C 1
ATOM 674 O O . ARG A 1 88 ? 5.890 8.826 -2.156 1.00 92.44 88 ARG A O 1
ATOM 681 N N . PHE A 1 89 ? 4.600 7.007 -1.820 1.00 92.25 89 PHE A N 1
ATOM 682 C CA . PHE A 1 89 ? 3.323 7.686 -1.880 1.00 92.25 89 PHE A CA 1
ATOM 683 C C . PHE A 1 89 ? 2.476 7.278 -0.680 1.00 92.25 89 PHE A C 1
ATOM 685 O O . PHE A 1 89 ? 2.400 6.103 -0.327 1.00 92.25 89 PHE A O 1
ATOM 692 N N . ALA A 1 90 ? 1.786 8.242 -0.092 1.00 92.06 90 ALA A N 1
ATOM 693 C CA . ALA A 1 90 ? 0.738 7.992 0.885 1.00 92.06 90 ALA A CA 1
ATOM 694 C C . ALA A 1 90 ? -0.520 8.714 0.419 1.00 92.06 90 ALA A C 1
ATOM 696 O O . ALA A 1 90 ? -0.461 9.897 0.101 1.00 92.06 90 ALA A O 1
ATOM 697 N N . ASN A 1 91 ? -1.645 8.007 0.315 1.00 91.19 91 ASN A N 1
ATOM 698 C CA . ASN A 1 91 ? -2.919 8.560 -0.150 1.00 91.19 91 ASN A CA 1
ATOM 699 C C . ASN A 1 91 ? -2.789 9.367 -1.457 1.00 91.19 91 ASN A C 1
ATOM 701 O O . ASN A 1 91 ? -3.357 10.447 -1.591 1.00 91.19 91 ASN A O 1
ATOM 705 N N . ARG A 1 92 ? -2.026 8.834 -2.428 1.00 87.94 92 ARG A N 1
ATOM 706 C CA . ARG A 1 92 ? -1.705 9.462 -3.731 1.00 87.94 92 ARG A CA 1
ATOM 707 C C . ARG A 1 92 ? -0.836 10.730 -3.658 1.00 87.94 92 ARG A C 1
ATOM 709 O O . ARG A 1 92 ? -0.626 11.375 -4.681 1.00 87.94 92 ARG A O 1
ATOM 716 N N . ILE A 1 93 ? -0.283 11.064 -2.493 1.00 90.81 93 ILE A N 1
ATOM 717 C CA . ILE A 1 93 ? 0.623 12.200 -2.294 1.00 90.81 93 ILE A CA 1
ATOM 718 C C . ILE A 1 93 ? 2.075 11.694 -2.275 1.00 90.81 93 ILE A C 1
ATOM 720 O O . ILE A 1 93 ? 2.378 10.783 -1.499 1.00 90.81 93 ILE A O 1
ATOM 724 N N . PRO A 1 94 ? 2.983 12.251 -3.099 1.00 91.12 94 PRO A N 1
ATOM 725 C CA . PRO A 1 94 ? 4.396 11.884 -3.074 1.00 91.12 94 PRO A CA 1
ATOM 726 C C . PRO A 1 94 ? 5.080 12.365 -1.787 1.00 91.12 94 PRO A C 1
ATOM 728 O O . PRO A 1 94 ? 4.960 13.526 -1.397 1.00 91.12 94 PRO A O 1
ATOM 731 N N . LEU A 1 95 ? 5.850 11.482 -1.149 1.00 91.56 95 LEU A N 1
ATOM 732 C CA . LEU A 1 95 ? 6.626 11.783 0.054 1.00 91.56 95 LEU A CA 1
ATOM 733 C C . LEU A 1 95 ? 8.081 12.098 -0.312 1.00 91.56 95 LEU A C 1
ATOM 735 O O . LEU A 1 95 ? 8.862 11.204 -0.650 1.00 91.56 95 LEU A O 1
ATOM 739 N N . LEU A 1 96 ? 8.458 13.374 -0.211 1.00 89.44 96 LEU A N 1
ATOM 740 C CA . LEU A 1 96 ? 9.770 13.864 -0.654 1.00 89.44 96 LEU A CA 1
ATOM 741 C C . LEU A 1 96 ? 10.855 13.827 0.437 1.00 89.44 96 LEU A C 1
ATOM 743 O O . LEU A 1 96 ? 12.037 13.735 0.118 1.00 89.44 96 LEU A O 1
ATOM 747 N N . PHE A 1 97 ? 10.471 13.865 1.717 1.00 87.75 97 PHE A N 1
ATOM 748 C CA . PHE A 1 97 ? 11.396 13.986 2.854 1.00 87.75 97 PHE A CA 1
ATOM 749 C C . PHE A 1 97 ? 11.406 12.743 3.754 1.00 87.75 97 PHE A C 1
ATOM 751 O O . PHE A 1 97 ? 10.564 11.856 3.618 1.00 87.75 97 PHE A O 1
ATOM 758 N N . GLU A 1 98 ? 12.382 12.678 4.666 1.00 85.88 98 GLU A N 1
ATOM 759 C CA . GLU A 1 98 ? 12.499 11.652 5.723 1.00 85.88 98 GLU A CA 1
ATOM 760 C C . GLU A 1 98 ? 12.632 10.199 5.235 1.00 85.88 98 GLU A C 1
ATOM 762 O O . GLU A 1 98 ? 12.303 9.236 5.929 1.00 85.88 98 GLU A O 1
ATOM 767 N N . GLN A 1 99 ? 13.205 10.015 4.045 1.00 81.44 99 GLN A N 1
ATOM 768 C CA . GLN A 1 99 ? 13.324 8.704 3.411 1.00 81.44 99 GLN A CA 1
ATOM 769 C C . GLN A 1 99 ? 14.043 7.655 4.285 1.00 81.44 99 GLN A C 1
ATOM 771 O O . GLN A 1 99 ? 13.676 6.486 4.236 1.00 81.44 99 GLN A O 1
ATOM 776 N N . GLY A 1 100 ? 15.032 8.036 5.105 1.00 82.44 100 GLY A N 1
ATOM 777 C CA . GLY A 1 100 ? 15.810 7.093 5.926 1.00 82.44 100 GLY A CA 1
ATOM 778 C C . GLY A 1 100 ? 15.054 6.467 7.111 1.00 82.44 100 GLY A C 1
ATOM 779 O O . GLY A 1 100 ? 15.404 5.372 7.572 1.00 82.44 100 GLY A O 1
ATOM 780 N N . ALA A 1 101 ? 14.014 7.135 7.615 1.00 86.31 101 ALA A N 1
ATOM 781 C CA . ALA A 1 101 ? 13.178 6.621 8.702 1.00 86.31 101 ALA A CA 1
ATOM 782 C C . ALA A 1 101 ? 11.974 5.816 8.188 1.00 86.31 101 ALA A C 1
ATOM 784 O O . ALA A 1 101 ? 11.456 4.972 8.916 1.00 86.31 101 ALA A O 1
ATOM 785 N N . ASP A 1 102 ? 11.594 6.022 6.929 1.00 89.31 102 ASP A N 1
ATOM 786 C CA . ASP A 1 102 ? 10.395 5.453 6.329 1.00 89.31 102 ASP A CA 1
ATOM 787 C C . ASP A 1 102 ? 10.418 3.913 6.222 1.00 89.31 102 ASP A C 1
ATOM 789 O O . ASP A 1 102 ? 11.423 3.288 5.852 1.00 89.31 102 ASP A O 1
ATOM 793 N N . VAL A 1 103 ? 9.277 3.290 6.534 1.00 90.12 103 VAL A N 1
ATOM 794 C CA . VAL A 1 103 ? 9.100 1.831 6.533 1.00 90.12 103 VAL A CA 1
ATOM 795 C C . VAL A 1 103 ? 9.268 1.206 5.146 1.00 90.12 103 VAL A C 1
ATOM 797 O O . VAL A 1 103 ? 9.839 0.115 5.047 1.00 90.12 103 VAL A O 1
ATOM 800 N N . VAL A 1 104 ? 8.844 1.887 4.078 1.00 90.25 104 VAL A N 1
ATOM 801 C CA . VAL A 1 104 ? 9.025 1.457 2.686 1.00 90.25 104 VAL A CA 1
ATOM 802 C C . VAL A 1 104 ? 10.507 1.388 2.376 1.00 90.25 104 VAL A C 1
ATOM 804 O O . VAL A 1 104 ? 10.999 0.342 1.954 1.00 90.25 104 VAL A O 1
ATOM 807 N N . THR A 1 105 ? 11.239 2.470 2.646 1.00 89.62 105 THR A N 1
ATOM 808 C CA . THR A 1 105 ? 12.681 2.534 2.386 1.00 89.62 105 THR A CA 1
ATOM 809 C C . THR A 1 105 ? 13.426 1.452 3.156 1.00 89.62 105 THR A C 1
ATOM 811 O O . THR A 1 105 ? 14.236 0.718 2.588 1.00 89.62 105 THR A O 1
ATOM 814 N N . ARG A 1 106 ? 13.138 1.314 4.455 1.00 90.75 106 ARG A N 1
ATOM 815 C CA . ARG A 1 106 ? 13.773 0.300 5.304 1.00 90.75 106 ARG A CA 1
ATOM 816 C C . ARG A 1 106 ? 13.471 -1.112 4.820 1.00 90.75 106 ARG A C 1
ATOM 818 O O . ARG A 1 106 ? 14.370 -1.950 4.820 1.00 90.75 106 ARG A O 1
ATOM 825 N N . THR A 1 107 ? 12.238 -1.376 4.399 1.00 89.44 107 THR A N 1
ATOM 826 C CA . THR A 1 107 ? 11.832 -2.685 3.875 1.00 89.44 107 THR A CA 1
ATOM 827 C C . THR A 1 107 ? 12.534 -2.984 2.555 1.00 89.44 107 THR A C 1
ATOM 829 O O . THR A 1 107 ? 13.134 -4.049 2.427 1.00 89.44 107 THR A O 1
ATOM 832 N N . ALA A 1 108 ? 12.552 -2.031 1.624 1.00 86.06 108 ALA A N 1
ATOM 833 C CA . ALA A 1 108 ? 13.229 -2.171 0.341 1.00 86.06 108 ALA A CA 1
ATOM 834 C C . ALA A 1 108 ? 14.720 -2.480 0.514 1.00 86.06 108 ALA A C 1
ATOM 836 O O . ALA A 1 108 ? 15.219 -3.447 -0.045 1.00 86.06 108 ALA A O 1
ATOM 837 N N . LEU A 1 109 ? 15.418 -1.701 1.343 1.00 85.00 109 LEU A N 1
ATOM 838 C CA . LEU A 1 109 ? 16.865 -1.830 1.510 1.00 85.00 109 LEU A CA 1
ATOM 839 C C . LEU A 1 109 ? 17.283 -3.048 2.340 1.00 85.00 109 LEU A C 1
ATOM 841 O O . LEU A 1 109 ? 18.335 -3.623 2.079 1.00 85.00 109 LEU A O 1
ATOM 845 N N . LYS A 1 110 ? 16.512 -3.415 3.373 1.00 86.88 110 LYS A N 1
ATOM 846 C CA . LYS A 1 110 ? 16.946 -4.420 4.362 1.00 86.88 110 LYS A CA 1
ATOM 847 C C . LYS A 1 110 ? 16.260 -5.774 4.232 1.00 86.88 110 LYS A C 1
ATOM 849 O O . LYS A 1 110 ? 16.809 -6.759 4.717 1.00 86.88 110 LYS A O 1
ATOM 854 N N . ARG A 1 111 ? 15.055 -5.837 3.657 1.00 86.56 111 ARG A N 1
ATOM 855 C CA . ARG A 1 111 ? 14.251 -7.073 3.612 1.00 86.56 111 ARG A CA 1
ATOM 856 C C . ARG A 1 111 ? 14.137 -7.681 2.219 1.00 86.56 111 ARG A C 1
ATOM 858 O O . ARG A 1 111 ? 13.941 -8.889 2.126 1.00 86.56 111 ARG A O 1
ATOM 865 N N . ILE A 1 112 ? 14.283 -6.891 1.155 1.00 84.25 112 ILE A N 1
ATOM 866 C CA . ILE A 1 112 ? 14.183 -7.384 -0.223 1.00 84.25 112 ILE A CA 1
ATOM 867 C C . ILE A 1 112 ? 15.578 -7.708 -0.770 1.00 84.25 112 ILE A C 1
ATOM 869 O O . ILE A 1 112 ? 16.487 -6.882 -0.735 1.00 84.25 112 ILE A O 1
ATOM 873 N N . LYS A 1 113 ? 15.753 -8.924 -1.299 1.00 81.69 113 LYS A N 1
ATOM 874 C CA . LYS A 1 113 ? 17.008 -9.376 -1.918 1.00 81.69 113 LYS A CA 1
ATOM 875 C C . LYS A 1 113 ? 16.974 -9.152 -3.430 1.00 81.69 113 LYS A C 1
ATOM 877 O O . LYS A 1 113 ? 16.599 -10.046 -4.180 1.00 81.69 113 LYS A O 1
ATOM 882 N N . PHE A 1 114 ? 17.401 -7.977 -3.884 1.00 75.38 114 PHE A N 1
ATOM 883 C CA . PHE A 1 114 ? 17.432 -7.663 -5.321 1.00 75.38 114 PHE A CA 1
ATOM 884 C C . PHE A 1 114 ? 18.515 -8.426 -6.096 1.00 75.38 114 PHE A C 1
ATOM 886 O O . PHE A 1 114 ? 18.308 -8.755 -7.258 1.00 75.38 114 PHE A O 1
ATOM 893 N N . ASN A 1 115 ? 19.623 -8.786 -5.441 1.00 68.00 115 ASN A N 1
ATOM 894 C CA . ASN A 1 115 ? 20.752 -9.499 -6.057 1.00 68.00 115 ASN A CA 1
ATOM 895 C C . ASN A 1 115 ? 20.417 -10.940 -6.483 1.00 68.00 115 ASN A C 1
ATOM 897 O O . ASN A 1 115 ? 21.258 -11.612 -7.065 1.00 68.00 115 ASN A O 1
ATOM 901 N N . GLY A 1 116 ? 19.238 -11.464 -6.138 1.00 65.75 116 GLY A N 1
ATOM 902 C CA . GLY A 1 116 ? 18.809 -12.808 -6.537 1.00 65.75 116 GLY A CA 1
ATOM 903 C C . GLY A 1 116 ? 18.008 -12.849 -7.839 1.00 65.75 116 GLY A C 1
ATOM 904 O O . GLY A 1 116 ? 17.675 -13.935 -8.300 1.00 65.75 116 GLY A O 1
ATOM 905 N N . ILE A 1 117 ? 17.662 -11.694 -8.409 1.00 67.50 117 ILE A N 1
ATOM 906 C CA . ILE A 1 117 ? 16.783 -11.611 -9.575 1.00 67.50 117 ILE A CA 1
ATOM 907 C C . ILE A 1 117 ? 17.686 -11.555 -10.841 1.00 67.50 117 ILE A C 1
ATOM 909 O O . ILE A 1 117 ? 18.585 -10.716 -10.912 1.00 67.50 117 ILE A O 1
ATOM 913 N N . PRO A 1 118 ? 17.544 -12.463 -11.824 1.00 60.72 118 PRO A N 1
ATOM 914 C CA . PRO A 1 118 ? 18.478 -12.585 -12.956 1.00 60.72 118 PRO A CA 1
ATOM 915 C C . PRO A 1 118 ? 18.618 -11.316 -13.807 1.00 60.72 118 PRO A C 1
ATOM 917 O O . PRO A 1 118 ? 19.730 -10.918 -14.152 1.00 60.72 118 PRO A O 1
ATOM 920 N N . GLU A 1 119 ? 17.507 -10.616 -14.039 1.00 61.56 119 GLU A N 1
ATOM 921 C CA . GLU A 1 119 ? 17.396 -9.358 -14.794 1.00 61.56 119 GLU A CA 1
ATOM 922 C C . GLU A 1 119 ? 18.029 -8.162 -14.049 1.00 61.56 119 GLU A C 1
ATOM 924 O O . GLU A 1 119 ? 17.885 -6.999 -14.425 1.00 61.56 119 GLU A O 1
ATOM 929 N N . VAL A 1 120 ? 18.700 -8.432 -12.926 1.00 59.78 120 VAL A N 1
ATOM 930 C CA . VAL A 1 120 ? 19.328 -7.454 -12.027 1.00 59.78 120 VAL A CA 1
ATOM 931 C C . VAL A 1 120 ? 20.827 -7.555 -11.987 1.00 59.78 120 VAL A C 1
ATOM 933 O O . VAL A 1 120 ? 21.491 -6.551 -11.740 1.00 59.78 120 VAL A O 1
ATOM 936 N N . ASN A 1 121 ? 21.350 -8.747 -12.247 1.00 52.75 121 ASN A N 1
ATOM 937 C CA . ASN A 1 121 ? 22.761 -9.048 -12.079 1.00 52.75 121 ASN A CA 1
ATOM 938 C C . ASN A 1 121 ? 23.596 -8.817 -13.339 1.00 52.75 121 ASN A C 1
ATOM 940 O O . ASN A 1 121 ? 24.822 -8.846 -13.255 1.00 52.75 121 ASN A O 1
ATOM 944 N N . GLN A 1 122 ? 22.985 -8.552 -14.495 1.00 52.53 122 GLN A N 1
ATOM 945 C CA . GLN A 1 122 ? 23.736 -8.247 -15.713 1.00 52.53 122 GLN A CA 1
ATOM 946 C C . GLN A 1 122 ? 24.157 -6.767 -15.741 1.00 52.53 122 GLN A C 1
ATOM 948 O O . GLN A 1 122 ? 23.534 -5.917 -16.361 1.00 52.53 122 GLN A O 1
ATOM 953 N N . SER A 1 123 ? 25.225 -6.470 -14.993 1.00 48.12 123 SER A N 1
ATOM 954 C CA . SER A 1 123 ? 26.296 -5.531 -15.366 1.00 48.12 123 SER A CA 1
ATOM 955 C C . SER A 1 123 ? 25.893 -4.212 -16.050 1.00 48.12 123 SER A C 1
ATOM 957 O O . SER A 1 123 ? 26.338 -3.944 -17.160 1.00 48.12 123 SER A O 1
ATOM 959 N N . SER A 1 124 ? 25.073 -3.387 -15.389 1.00 45.31 124 SER A N 1
ATOM 960 C CA . SER A 1 124 ? 25.064 -1.901 -15.392 1.00 45.31 124 SER A CA 1
ATOM 961 C C . SER A 1 124 ? 23.706 -1.410 -14.874 1.00 45.31 124 SER A C 1
ATOM 963 O O . SER A 1 124 ? 22.743 -1.233 -15.610 1.00 45.31 124 SER A O 1
ATOM 965 N N . ILE A 1 125 ? 23.595 -1.239 -13.553 1.00 50.31 125 ILE A N 1
ATOM 966 C CA . ILE A 1 125 ? 22.330 -0.897 -12.885 1.00 50.31 125 ILE A CA 1
ATOM 967 C C . ILE A 1 125 ? 22.011 0.586 -13.095 1.00 50.31 125 ILE A C 1
ATOM 969 O O . ILE A 1 125 ? 22.354 1.433 -12.272 1.00 50.31 125 ILE A O 1
ATOM 973 N N . ILE A 1 126 ? 21.303 0.881 -14.175 1.00 45.84 126 ILE A N 1
ATOM 974 C CA . ILE A 1 126 ? 20.521 2.104 -14.354 1.00 45.84 126 ILE A CA 1
ATOM 975 C C . ILE A 1 126 ? 19.073 1.624 -14.522 1.00 45.84 126 ILE A C 1
ATOM 977 O O . ILE A 1 126 ? 18.751 1.012 -15.522 1.00 45.84 126 ILE A O 1
ATOM 981 N N . ALA A 1 127 ? 18.115 1.715 -13.619 1.00 52.31 127 ALA A N 1
ATOM 982 C CA . ALA A 1 127 ? 18.021 2.031 -12.216 1.00 52.31 127 ALA A CA 1
ATOM 983 C C . ALA A 1 127 ? 16.807 1.227 -11.708 1.00 52.31 127 ALA A C 1
ATOM 985 O O . ALA A 1 127 ? 15.890 0.946 -12.479 1.00 52.31 127 ALA A O 1
ATOM 986 N N . ARG A 1 128 ? 16.778 0.830 -10.435 1.00 63.75 128 ARG A N 1
ATOM 987 C CA . ARG A 1 128 ? 15.624 0.106 -9.878 1.00 63.75 128 ARG A CA 1
ATOM 988 C C . ARG A 1 128 ? 14.750 1.081 -9.154 1.00 63.75 128 ARG A C 1
ATOM 990 O O . ARG A 1 128 ? 15.110 1.498 -8.058 1.00 63.75 128 ARG A O 1
ATOM 997 N N . LEU A 1 129 ? 13.634 1.454 -9.755 1.00 62.25 129 LEU A N 1
ATOM 998 C CA . LEU A 1 129 ? 12.647 2.206 -9.016 1.00 62.25 129 LEU A CA 1
ATOM 999 C C . LEU A 1 129 ? 11.717 1.245 -8.285 1.00 62.25 129 LEU A C 1
ATOM 1001 O O . LEU A 1 129 ? 11.025 0.471 -8.940 1.00 62.25 129 LEU A O 1
ATOM 1005 N N . LEU A 1 130 ? 11.635 1.374 -6.962 1.00 69.31 130 LEU A N 1
ATOM 1006 C CA . LEU A 1 130 ? 10.506 0.882 -6.183 1.00 69.31 130 LEU A CA 1
ATOM 1007 C C . LEU A 1 130 ? 9.534 2.034 -5.900 1.00 69.31 130 LEU A C 1
ATOM 1009 O O . LEU A 1 130 ? 9.872 2.969 -5.173 1.00 69.31 130 LEU A O 1
ATOM 1013 N N . LEU A 1 131 ? 8.325 1.948 -6.447 1.00 73.75 131 LEU A N 1
ATOM 1014 C CA . LEU A 1 131 ? 7.200 2.784 -6.049 1.00 73.75 131 LEU A CA 1
ATOM 1015 C C . LEU A 1 131 ? 6.370 2.010 -5.031 1.00 73.75 131 LEU A C 1
ATOM 1017 O O . LEU A 1 131 ? 5.944 0.902 -5.340 1.00 73.75 131 LEU A O 1
ATOM 1021 N N . VAL A 1 132 ? 6.130 2.571 -3.846 1.00 74.12 132 VAL A N 1
ATOM 1022 C CA . VAL A 1 132 ? 5.134 2.016 -2.912 1.00 74.12 132 VAL A CA 1
ATOM 1023 C C . VAL A 1 132 ? 4.118 3.081 -2.548 1.00 74.12 132 VAL A C 1
ATOM 1025 O O . VAL A 1 132 ? 4.494 4.174 -2.121 1.00 74.12 132 VAL A O 1
ATOM 1028 N N . SER A 1 133 ? 2.841 2.751 -2.725 1.00 77.50 133 SER A N 1
ATOM 1029 C CA . SER A 1 133 ? 1.710 3.561 -2.298 1.00 77.50 133 SER A CA 1
ATOM 1030 C C . SER A 1 133 ? 0.971 2.878 -1.156 1.00 77.50 133 SER A C 1
ATOM 1032 O O . SER A 1 133 ? 0.588 1.716 -1.273 1.00 77.50 133 SER A O 1
ATOM 1034 N N . LEU A 1 134 ? 0.778 3.605 -0.056 1.00 82.88 134 LEU A N 1
ATOM 1035 C CA . LEU A 1 134 ? -0.133 3.229 1.020 1.00 82.88 134 LEU A CA 1
ATOM 1036 C C . LEU A 1 134 ? -1.409 4.059 0.891 1.00 82.88 134 LEU A C 1
ATOM 1038 O O . LEU A 1 134 ? -1.338 5.288 0.876 1.00 82.88 134 LEU A O 1
ATOM 1042 N N . VAL A 1 135 ? -2.565 3.405 0.840 1.00 82.62 135 VAL A N 1
ATOM 1043 C CA . VAL A 1 135 ? -3.870 4.077 0.870 1.00 82.62 135 VAL A CA 1
ATOM 1044 C C . VAL A 1 135 ? -4.590 3.683 2.145 1.00 82.62 135 VAL A C 1
ATOM 1046 O O . VAL A 1 135 ? -4.850 2.503 2.334 1.00 82.62 135 VAL A O 1
ATOM 1049 N N . SER A 1 136 ? -4.900 4.649 3.006 1.00 89.06 136 SER A N 1
ATOM 1050 C CA . SER A 1 136 ? -5.553 4.450 4.304 1.00 89.06 136 SER A CA 1
ATOM 1051 C C . SER A 1 136 ? -6.332 5.701 4.714 1.00 89.06 136 SER A C 1
ATOM 1053 O O . SER A 1 136 ? -5.968 6.820 4.351 1.00 89.06 136 SER A O 1
ATOM 1055 N N . GLN A 1 137 ? -7.373 5.536 5.531 1.00 83.75 137 GLN A N 1
ATOM 1056 C CA . GLN A 1 137 ? -8.048 6.670 6.181 1.00 83.75 137 GLN A CA 1
ATOM 1057 C C . GLN A 1 137 ? -7.141 7.404 7.182 1.00 83.75 137 GLN A C 1
ATOM 1059 O O . GLN A 1 137 ? -7.341 8.588 7.442 1.00 83.75 137 GLN A O 1
ATOM 1064 N N . PHE A 1 138 ? -6.143 6.704 7.726 1.00 81.44 138 PHE A N 1
ATOM 1065 C CA . PHE A 1 138 ? -5.155 7.244 8.649 1.00 81.44 138 PHE A CA 1
ATOM 1066 C C . PHE A 1 138 ? -3.757 6.787 8.228 1.00 81.44 138 PHE A C 1
ATOM 1068 O O . PHE A 1 138 ? -3.495 5.590 8.099 1.00 81.44 138 PHE A O 1
ATOM 1075 N N . VAL A 1 139 ? -2.871 7.750 7.986 1.00 71.56 139 VAL A N 1
ATOM 1076 C CA . VAL A 1 139 ? -1.448 7.516 7.734 1.00 71.56 139 VAL A CA 1
ATOM 1077 C C . VAL A 1 139 ? -0.701 8.295 8.807 1.00 71.56 139 VAL A C 1
ATOM 1079 O O . VAL A 1 139 ? -0.703 9.525 8.777 1.00 71.56 139 VAL A O 1
ATOM 1082 N N . GLY A 1 140 ? -0.137 7.577 9.773 1.00 60.53 140 GLY A N 1
ATOM 1083 C CA . GLY A 1 140 ? 0.627 8.116 10.895 1.00 60.53 140 GLY A CA 1
ATOM 1084 C C . GLY A 1 140 ? 1.882 7.303 11.151 1.00 60.53 140 GLY A C 1
ATOM 1085 O O . GLY A 1 140 ? 1.999 6.202 10.565 1.00 60.53 140 GLY A O 1
#

Sequence (140 aa):
MAVKSLTSQQLVRIHQLFRQAKFDDPSGHCLSPAGEYNLRLGIIKELHPDMVATYSGSAQVFEGHPFIVEAGISIGGKDVKQGLNIFRFANRIPLLFEQGADVVTRTALKRIKFNGIPEVNQSSIIARLLLVSLVSQFVG

Organism: Vicia faba (NCBI:txid3906)

Secondary structure (DSSP, 8-state):
--GGG--HHHHHHHHHHHHHS--PPPPGGG-----HHHHHHHHHHHH--SEEEEEEPPPEEETTEEEEEEEEEEE--TTPPSSEEEEEEETTEE--S-TTT-HHHHHHHHH--GGG-HHHHSS----EEEEEEEEES---

InterPro domains:
  IPR014721 Small ribosomal subunit protein uS5 domain 2-type fold, subgroup [G3DSA:3.30.230.10] (25-139)
  IPR015320 DNA topoisomerase VI, subunit B, transducer [PF09239] (26-139)
  IPR020568 Ribosomal protein uS5 domain 2-type superfamily [SSF54211] (25-139)